Protein AF-A0A6M1NB91-F1 (afdb_monomer)

Foldseek 3Di:
DPDPPPPPPVPPPVPDPDDPDPPPPDPPPPQADKFKWFWAQPDPPGIATDGLGQADADDDQDPSHKHFADDQPAFGMAIDGPPFDCPDPPTDDGDDTDDGHIDDRD

Radius of gyration: 28.68 Å; Cα contacts (8 Å, |Δi|>4): 159; chains: 1; bounding box: 69×80×33 Å

Sequence (106 aa):
MKNLIRKNAMALVALAIAAVTLMAMGTPESKLAMKKWGYNPAALPGAQWVDITGQTEETDTTPGQYLCHENEEQICSGEFEEEVNPNAPGAPAPSNETYGEFEPLD

Solvent-accessible surface area (backbone atoms only — not comparable to full-atom values): 6875 Å² total; per-residue (Å²): 146,84,72,93,72,67,76,76,70,77,70,74,76,80,81,79,86,84,84,85,81,87,85,73,77,64,74,75,77,68,78,61,60,73,38,39,29,32,33,31,66,84,40,85,95,47,64,39,64,41,86,42,64,92,40,46,80,53,97,69,94,58,85,62,31,35,35,61,48,85,37,92,90,37,62,11,32,27,29,39,47,65,88,60,56,74,79,44,92,85,44,76,81,57,82,53,71,39,54,6,49,47,44,84,58,125

Mean predicted aligned error: 14.27 Å

Nearest PDB structures (foldseek):
  1h5w-assembly1_A  TM=3.686E-01  e=9.481E+00  Salasvirus phi29

Structure (mmCIF, N/CA/C/O backbone):
data_AF-A0A6M1NB91-F1
#
_entry.id   AF-A0A6M1NB91-F1
#
loop_
_atom_site.group_PDB
_atom_site.id
_atom_site.type_symbol
_atom_site.label_atom_id
_atom_site.label_alt_id
_atom_site.label_comp_id
_atom_site.label_asym_id
_atom_site.label_entity_id
_atom_site.label_seq_id
_atom_site.pdbx_PDB_ins_code
_atom_site.Cartn_x
_atom_site.Cartn_y
_atom_site.Cartn_z
_atom_site.occupancy
_atom_site.B_iso_or_equiv
_atom_site.auth_seq_id
_atom_site.auth_comp_id
_atom_site.auth_asym_id
_atom_site.auth_atom_id
_atom_site.pdbx_PDB_model_num
ATOM 1 N N . MET A 1 1 ? -54.747 64.201 -2.336 1.00 53.50 1 MET A N 1
ATOM 2 C CA . MET A 1 1 ? -54.710 63.813 -3.768 1.00 53.50 1 MET A CA 1
ATOM 3 C C . MET A 1 1 ? -53.711 64.690 -4.527 1.00 53.50 1 MET A C 1
ATOM 5 O O . MET A 1 1 ? -54.124 65.698 -5.074 1.00 53.50 1 MET A O 1
ATOM 9 N N . LYS A 1 2 ? -52.414 64.347 -4.456 1.00 48.16 2 LYS A N 1
ATOM 10 C CA . LYS A 1 2 ? -51.200 64.972 -5.056 1.00 48.16 2 LYS A CA 1
ATOM 11 C C . LYS A 1 2 ? -50.096 64.687 -4.026 1.00 48.16 2 LYS A C 1
ATOM 13 O O . LYS A 1 2 ? -49.966 65.398 -3.048 1.00 48.16 2 LYS A O 1
ATOM 18 N N . ASN A 1 3 ? -49.454 63.531 -3.982 1.00 39.97 3 ASN A N 1
ATOM 19 C CA . ASN A 1 3 ? -48.473 63.107 -4.967 1.00 39.97 3 ASN A CA 1
ATOM 20 C C . ASN A 1 3 ? -48.305 61.588 -4.859 1.00 39.97 3 ASN A C 1
ATOM 22 O O . ASN A 1 3 ? -47.252 61.070 -4.493 1.00 39.97 3 ASN A O 1
ATOM 26 N N . LEU A 1 4 ? -49.373 6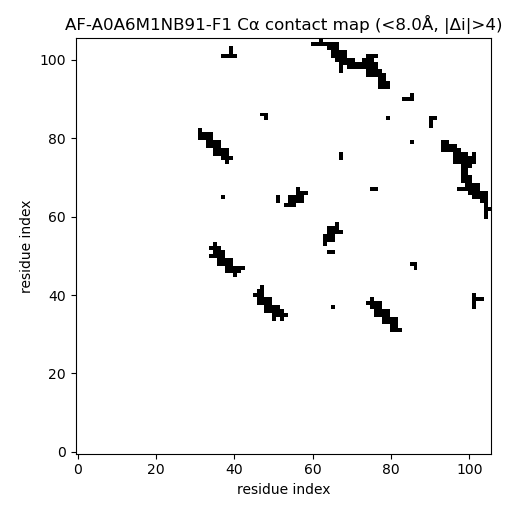0.883 -5.232 1.00 49.34 4 LEU A N 1
ATOM 27 C CA . LEU A 1 4 ? -49.444 59.437 -5.473 1.00 49.34 4 LEU A CA 1
ATOM 28 C C . LEU A 1 4 ? -48.562 58.994 -6.674 1.00 49.34 4 LEU A C 1
ATOM 30 O O . LEU A 1 4 ? -48.782 57.941 -7.249 1.00 49.34 4 LEU A O 1
ATOM 34 N N . ILE A 1 5 ? -47.583 59.817 -7.072 1.00 51.75 5 ILE A N 1
ATOM 35 C CA . ILE A 1 5 ? -46.796 59.713 -8.313 1.00 51.75 5 ILE A CA 1
ATOM 36 C C . ILE A 1 5 ? -45.305 59.443 -8.020 1.00 51.75 5 ILE A C 1
ATOM 38 O O . ILE A 1 5 ? -44.543 59.139 -8.926 1.00 51.75 5 ILE A O 1
ATOM 42 N N . ARG A 1 6 ? -44.846 59.484 -6.759 1.00 45.97 6 ARG A N 1
ATOM 43 C CA . ARG A 1 6 ? -43.425 59.208 -6.439 1.00 45.97 6 ARG A CA 1
ATOM 44 C C . ARG A 1 6 ? -43.106 57.756 -6.089 1.00 45.97 6 ARG A C 1
ATOM 46 O O . ARG A 1 6 ? -41.935 57.404 -6.023 1.00 45.97 6 ARG A O 1
ATOM 53 N N . LYS A 1 7 ? -44.112 56.907 -5.866 1.00 46.12 7 LYS A N 1
ATOM 54 C CA . LYS A 1 7 ? -43.879 55.533 -5.385 1.00 46.12 7 LYS A CA 1
ATOM 55 C C . LYS A 1 7 ? -43.488 54.535 -6.483 1.00 46.12 7 LYS A C 1
ATOM 57 O O . LYS A 1 7 ? -42.950 53.490 -6.150 1.00 46.12 7 LYS A O 1
ATOM 62 N N . ASN A 1 8 ? -43.665 54.876 -7.763 1.00 49.00 8 ASN A N 1
ATOM 63 C CA . ASN A 1 8 ? -43.415 53.944 -8.874 1.00 49.00 8 ASN A CA 1
ATOM 64 C C . ASN A 1 8 ? -42.072 54.129 -9.597 1.00 49.00 8 ASN A C 1
ATOM 66 O O . ASN A 1 8 ? -41.774 53.358 -10.500 1.00 49.00 8 ASN A O 1
ATOM 70 N N . ALA A 1 9 ? -41.240 55.101 -9.214 1.00 46.53 9 ALA A N 1
ATOM 71 C CA . ALA A 1 9 ? -39.923 55.289 -9.838 1.00 46.53 9 ALA A CA 1
ATOM 72 C C . ALA A 1 9 ? -38.772 54.626 -9.056 1.00 46.53 9 ALA A C 1
ATOM 74 O O . ALA A 1 9 ? -37.704 54.401 -9.611 1.00 46.53 9 ALA A O 1
ATOM 75 N N . MET A 1 10 ? -38.984 54.274 -7.782 1.00 43.12 10 MET A N 1
ATOM 76 C CA . MET A 1 10 ? -37.965 53.643 -6.927 1.00 43.12 10 MET A CA 1
ATOM 77 C C . MET A 1 10 ? -38.071 52.111 -6.846 1.00 43.12 10 MET A C 1
ATOM 79 O O . MET A 1 10 ? -37.418 51.501 -6.012 1.00 43.12 10 MET A O 1
ATOM 83 N N . ALA A 1 11 ? -38.881 51.468 -7.689 1.00 44.91 11 ALA A N 1
ATOM 84 C CA . ALA A 1 11 ? -38.949 50.002 -7.743 1.00 44.91 11 ALA A CA 1
ATOM 85 C C . ALA A 1 11 ? -38.121 49.395 -8.893 1.00 44.91 11 ALA A C 1
ATOM 87 O O . ALA A 1 11 ? -37.927 48.187 -8.934 1.00 44.91 11 ALA A O 1
ATOM 88 N N . LEU A 1 12 ? -37.615 50.216 -9.822 1.00 44.19 12 LEU A N 1
ATOM 89 C CA . LEU A 1 12 ? -37.009 49.743 -11.075 1.00 44.19 12 LEU A CA 1
ATOM 90 C C . LEU A 1 12 ? -35.473 49.747 -11.104 1.00 44.19 12 LEU A C 1
ATOM 92 O O . LEU A 1 12 ? -34.894 49.279 -12.077 1.00 44.19 12 LEU A O 1
ATOM 96 N N . VAL A 1 13 ? -34.798 50.221 -10.051 1.00 45.59 13 VAL A N 1
ATOM 97 C CA . VAL A 1 13 ? -33.317 50.287 -10.004 1.00 45.59 13 VAL A CA 1
ATOM 98 C C . VAL A 1 13 ? -32.703 49.204 -9.100 1.00 45.59 13 VAL A C 1
ATOM 100 O O . VAL A 1 13 ? -31.490 49.057 -9.037 1.00 45.59 13 VAL A O 1
ATOM 103 N N . ALA A 1 14 ? -33.518 48.378 -8.438 1.00 43.16 14 ALA A N 1
ATOM 104 C CA . ALA A 1 14 ? -33.028 47.298 -7.573 1.00 43.16 14 ALA A CA 1
ATOM 105 C C . ALA A 1 14 ? -32.836 45.948 -8.297 1.00 43.16 14 ALA A C 1
ATOM 107 O O . ALA A 1 14 ? -32.483 44.963 -7.656 1.00 43.16 14 ALA A O 1
ATOM 108 N N . LEU A 1 15 ? -33.066 45.877 -9.615 1.00 42.81 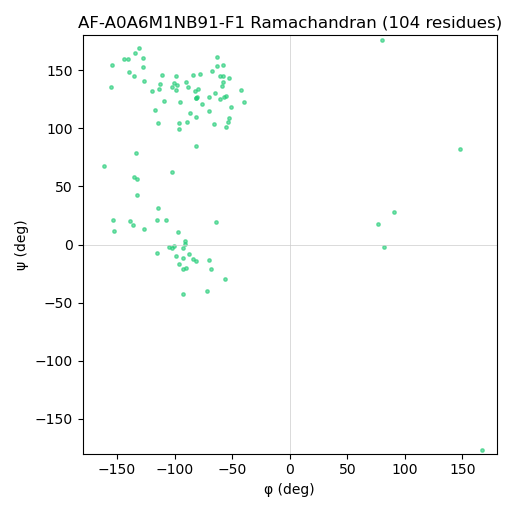15 LEU A N 1
ATOM 109 C CA . LEU A 1 15 ? -33.122 44.614 -10.365 1.00 42.81 15 LEU A CA 1
ATOM 110 C C . LEU A 1 15 ? -31.992 44.441 -11.398 1.00 42.81 15 LEU A C 1
ATOM 112 O O . LEU A 1 15 ? -32.206 43.839 -12.445 1.00 42.81 15 LEU A O 1
ATOM 116 N N . ALA A 1 16 ? -30.800 44.989 -11.139 1.00 45.69 16 ALA A N 1
ATOM 117 C CA . ALA A 1 16 ? -29.682 44.932 -12.093 1.00 45.69 16 ALA A CA 1
ATOM 118 C C . ALA A 1 16 ? -28.306 44.584 -11.484 1.00 45.69 16 ALA A C 1
ATOM 120 O O . ALA A 1 16 ? -27.290 44.799 -12.135 1.00 45.69 16 ALA A O 1
ATOM 121 N N . ILE A 1 17 ? -28.237 44.038 -10.260 1.00 47.22 17 ILE A N 1
ATOM 122 C CA . ILE A 1 17 ? -26.955 43.654 -9.620 1.00 47.22 17 ILE A CA 1
ATOM 123 C C . ILE A 1 17 ? -27.026 42.239 -9.021 1.00 47.22 17 ILE A C 1
ATOM 125 O O . ILE A 1 17 ? -26.595 41.999 -7.900 1.00 47.22 17 ILE A O 1
ATOM 129 N N . ALA A 1 18 ? -27.617 41.277 -9.731 1.00 45.44 18 ALA A N 1
ATOM 130 C CA . ALA A 1 18 ? -27.697 39.897 -9.231 1.00 45.44 18 ALA A CA 1
ATOM 131 C C . ALA A 1 18 ? -27.443 38.822 -10.300 1.00 45.44 18 ALA A C 1
ATOM 133 O O . ALA A 1 18 ? -27.845 37.679 -10.122 1.00 45.44 18 ALA A O 1
ATOM 134 N N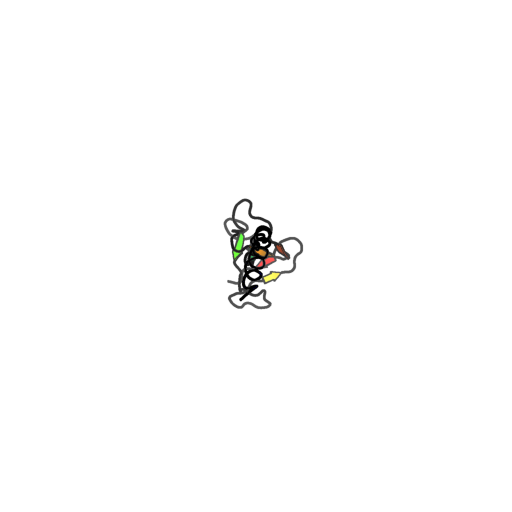 . ALA A 1 19 ? -26.799 39.169 -11.420 1.00 47.53 19 ALA A N 1
ATOM 135 C CA . ALA A 1 19 ? -26.595 38.233 -12.533 1.00 47.53 19 ALA A CA 1
ATOM 136 C C . ALA A 1 19 ? -25.133 38.086 -12.991 1.00 47.53 19 ALA A C 1
ATOM 138 O O . ALA A 1 19 ? -24.888 37.518 -14.050 1.00 47.53 19 ALA A O 1
ATOM 139 N N . VAL A 1 20 ? -24.151 38.570 -12.220 1.00 49.50 20 VAL A N 1
ATOM 140 C CA . VAL A 1 20 ? -22.724 38.437 -12.577 1.00 49.50 20 VAL A CA 1
ATOM 141 C C . VAL A 1 20 ? -21.900 38.002 -11.365 1.00 49.50 20 VAL A C 1
ATOM 143 O O . VAL A 1 20 ? -20.991 38.697 -10.940 1.00 49.50 20 VAL A O 1
ATOM 146 N N . THR A 1 21 ? -22.232 36.857 -10.770 1.00 47.44 21 THR A N 1
ATOM 147 C CA . THR A 1 21 ? -21.351 36.205 -9.775 1.00 47.44 21 THR A CA 1
ATOM 148 C C . THR A 1 21 ? -21.546 34.687 -9.692 1.00 47.44 21 THR A C 1
ATOM 150 O O . THR A 1 21 ? -21.184 34.072 -8.698 1.00 47.44 21 THR A O 1
ATOM 153 N N . LEU A 1 22 ? -22.094 34.041 -10.728 1.00 47.88 22 LEU A N 1
ATOM 154 C CA . LEU A 1 22 ? -22.319 32.584 -10.725 1.00 47.88 22 LEU A CA 1
ATOM 155 C C . LEU A 1 22 ? -21.364 31.791 -11.628 1.00 47.88 22 LEU A C 1
ATOM 157 O O . LEU A 1 22 ? -21.662 30.659 -11.985 1.00 47.88 22 LEU A O 1
ATOM 161 N N . MET A 1 23 ? -20.197 32.339 -11.977 1.00 50.78 23 MET A N 1
ATOM 162 C CA . MET A 1 23 ? -19.171 31.592 -12.722 1.00 50.78 23 MET A CA 1
ATOM 163 C C . MET A 1 23 ? -17.788 31.755 -12.091 1.00 50.78 23 MET A C 1
ATOM 165 O O . MET A 1 23 ? -16.854 32.2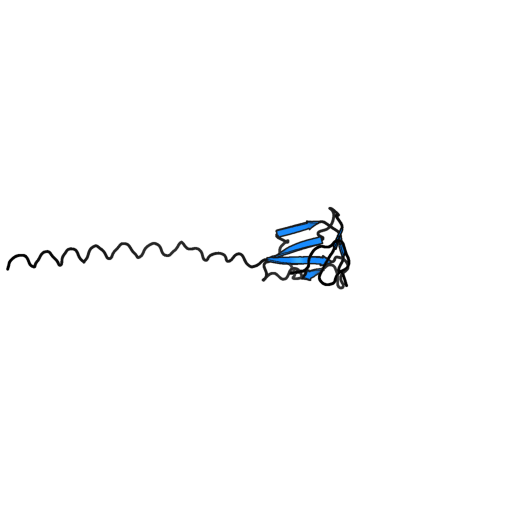27 -12.724 1.00 50.78 23 MET A O 1
ATOM 169 N N . ALA A 1 24 ? -17.667 31.419 -10.811 1.00 48.97 24 ALA A N 1
ATOM 170 C CA . ALA A 1 24 ? -16.363 31.160 -10.191 1.00 48.97 24 ALA A CA 1
ATOM 171 C C . ALA A 1 24 ? -16.451 30.195 -9.001 1.00 48.97 24 ALA A C 1
ATOM 173 O O . ALA A 1 24 ? -15.486 30.036 -8.261 1.00 48.97 24 ALA A O 1
ATOM 174 N N . MET A 1 25 ? -17.591 29.527 -8.806 1.00 50.16 25 MET A N 1
ATOM 175 C CA . MET A 1 25 ? -17.588 28.303 -8.021 1.00 50.16 25 MET A CA 1
ATOM 176 C C . MET A 1 25 ? -17.128 27.236 -8.998 1.00 50.16 25 MET A C 1
ATOM 178 O O . MET A 1 25 ? -17.947 26.625 -9.683 1.00 50.16 25 MET A O 1
ATOM 182 N N . GLY A 1 26 ? -15.803 27.100 -9.136 1.00 49.81 26 GLY A N 1
ATOM 183 C CA . GLY A 1 26 ? -15.242 25.853 -9.633 1.00 49.81 26 GLY A CA 1
ATOM 184 C C . GLY A 1 26 ? -16.008 24.739 -8.938 1.00 49.81 26 GLY A C 1
ATOM 185 O O . GLY A 1 26 ? -16.287 24.848 -7.738 1.00 49.81 26 GLY A O 1
ATOM 186 N N . THR A 1 27 ? -16.455 23.747 -9.707 1.00 53.34 27 THR A N 1
ATOM 187 C CA . THR A 1 27 ? -16.944 22.498 -9.126 1.00 53.34 27 THR A CA 1
ATOM 188 C C . THR A 1 27 ? -16.012 22.189 -7.967 1.00 53.34 27 THR A C 1
ATOM 190 O O . THR A 1 27 ? -14.803 22.215 -8.218 1.00 53.34 27 THR A O 1
ATOM 193 N N . PRO A 1 28 ? -16.498 22.034 -6.718 1.00 52.19 28 PRO A N 1
ATOM 194 C CA . PRO A 1 28 ? -15.621 21.552 -5.673 1.00 52.19 28 PRO A CA 1
ATOM 195 C C . PRO A 1 28 ? -15.048 20.276 -6.263 1.00 52.19 28 PRO A C 1
ATOM 197 O O . PRO A 1 28 ? -15.812 19.343 -6.525 1.00 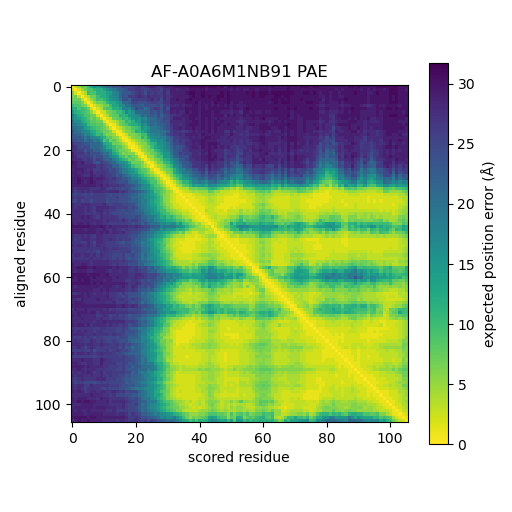52.19 28 PRO A O 1
ATOM 200 N N . GLU A 1 29 ? -13.761 20.306 -6.625 1.00 53.34 29 GLU A N 1
ATOM 201 C CA . GLU A 1 29 ? -13.021 19.109 -6.969 1.00 53.34 29 GLU A CA 1
ATOM 202 C C . GLU A 1 29 ? -13.232 18.276 -5.730 1.00 53.34 29 GLU A C 1
ATOM 204 O O . GLU A 1 29 ? -12.780 18.615 -4.632 1.00 53.34 29 GLU A O 1
ATOM 209 N N . SER A 1 30 ? -14.162 17.341 -5.865 1.00 55.38 30 SER A N 1
ATOM 210 C CA . SER A 1 30 ? -14.584 16.511 -4.769 1.00 55.38 30 SER A CA 1
ATOM 211 C C . SER A 1 30 ? -13.308 15.749 -4.532 1.00 55.38 30 SER A C 1
ATOM 213 O O . SER A 1 30 ? -12.935 14.976 -5.407 1.00 55.38 30 SER A O 1
ATOM 215 N N . LYS A 1 31 ? -12.550 16.084 -3.479 1.00 61.81 31 LYS A N 1
ATOM 216 C CA . LYS A 1 31 ? -11.384 15.284 -3.125 1.00 61.81 31 LYS A CA 1
ATOM 217 C C . LYS A 1 31 ? -11.938 13.878 -2.998 1.00 61.81 31 LYS A C 1
ATOM 219 O O . LYS A 1 31 ? -12.739 13.631 -2.093 1.00 61.81 31 LYS A O 1
ATOM 224 N N . LEU A 1 32 ? -11.640 13.047 -3.992 1.00 70.06 32 LEU A N 1
ATOM 225 C CA . LEU A 1 32 ? -12.164 11.700 -4.066 1.00 70.06 32 LEU A CA 1
ATOM 226 C C . LEU A 1 32 ? -11.730 10.997 -2.781 1.00 70.06 32 LEU A C 1
ATOM 228 O O . LEU A 1 32 ? -10.683 11.318 -2.208 1.00 70.06 32 LEU A O 1
ATOM 232 N N . ALA A 1 33 ? -12.579 10.111 -2.265 1.00 82.19 33 ALA A N 1
ATOM 233 C CA . ALA A 1 33 ? -12.217 9.358 -1.076 1.00 82.19 33 ALA A CA 1
ATOM 234 C C . ALA A 1 33 ? -10.929 8.573 -1.371 1.00 82.19 33 ALA A C 1
ATOM 236 O O . ALA A 1 33 ? -10.782 8.018 -2.457 1.00 82.19 33 ALA A O 1
ATOM 237 N N . MET A 1 34 ? -9.982 8.561 -0.435 1.00 89.44 34 MET A N 1
ATOM 238 C CA . MET A 1 34 ? -8.734 7.811 -0.588 1.00 89.44 34 MET A CA 1
ATOM 239 C C . MET A 1 34 ? -8.919 6.393 -0.037 1.00 89.44 34 MET A C 1
ATOM 241 O O . MET A 1 34 ? -9.540 6.211 1.012 1.00 89.44 34 MET A O 1
ATOM 245 N N . LYS A 1 35 ? -8.367 5.395 -0.730 1.00 93.38 35 LYS A N 1
ATOM 246 C CA . LYS A 1 35 ? -8.269 3.993 -0.300 1.00 93.38 35 LYS A CA 1
ATOM 247 C C . LYS A 1 35 ? -6.823 3.632 -0.005 1.00 93.38 35 LYS A C 1
ATOM 249 O O . LYS A 1 35 ? -5.920 4.119 -0.687 1.00 93.38 35 LYS A O 1
ATOM 25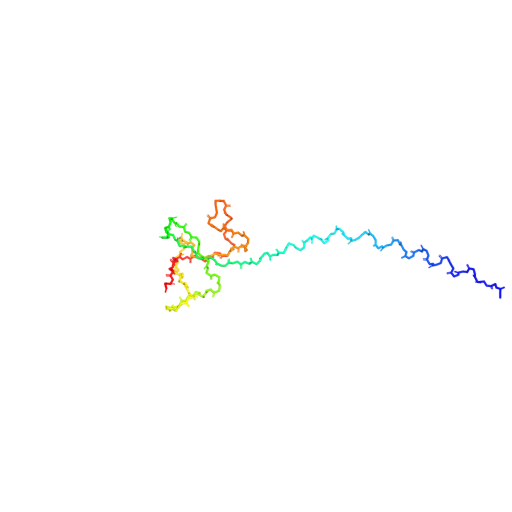4 N N . LYS A 1 36 ? -6.610 2.756 0.979 1.00 93.31 36 LYS A N 1
ATOM 255 C CA . LYS A 1 36 ? -5.275 2.284 1.363 1.00 93.31 36 LYS A CA 1
ATOM 256 C C . LYS A 1 36 ? -5.001 0.925 0.730 1.00 93.31 36 LYS A C 1
ATOM 258 O O . LYS A 1 36 ? -5.826 0.019 0.805 1.00 93.31 36 LYS A O 1
ATOM 263 N N . TRP A 1 37 ? -3.826 0.792 0.134 1.00 94.12 37 TRP A N 1
ATOM 264 C CA . TRP A 1 37 ? -3.383 -0.406 -0.562 1.00 94.12 37 TRP A CA 1
ATOM 265 C C . TRP A 1 37 ? -2.026 -0.859 -0.030 1.00 94.12 37 TRP A C 1
ATOM 267 O O . TRP A 1 37 ? -1.169 -0.027 0.254 1.00 94.12 37 TRP A O 1
ATOM 277 N N . GLY A 1 38 ? -1.831 -2.168 0.101 1.00 93.62 38 GLY A N 1
ATOM 278 C CA . GLY A 1 38 ? -0.552 -2.796 0.424 1.00 93.62 38 GLY A CA 1
ATOM 279 C C . GLY A 1 38 ? 0.127 -3.293 -0.846 1.00 93.62 38 GLY A C 1
ATOM 280 O O . GLY A 1 38 ? -0.547 -3.836 -1.719 1.00 93.62 38 GLY A O 1
ATOM 281 N N . TYR A 1 39 ? 1.431 -3.091 -0.989 1.00 92.75 39 TYR A N 1
ATOM 282 C CA . TYR A 1 39 ? 2.182 -3.517 -2.164 1.00 92.75 39 TYR A CA 1
ATOM 283 C C . TYR A 1 39 ? 2.849 -4.861 -1.898 1.00 92.75 39 TYR A C 1
ATOM 285 O O . TYR A 1 39 ? 3.850 -4.938 -1.200 1.00 92.75 39 TYR A O 1
ATOM 293 N N . ASN A 1 40 ? 2.299 -5.926 -2.474 1.00 89.00 40 ASN A N 1
ATOM 294 C CA . ASN A 1 40 ? 2.830 -7.275 -2.364 1.00 89.00 40 ASN A CA 1
ATOM 295 C C . ASN A 1 40 ? 3.711 -7.603 -3.582 1.00 89.00 40 ASN A C 1
ATOM 297 O O . ASN A 1 40 ? 3.174 -7.984 -4.630 1.00 89.00 40 ASN A O 1
ATOM 301 N N . PRO A 1 41 ? 5.051 -7.511 -3.482 1.00 83.00 41 PRO A N 1
ATOM 302 C CA . PRO A 1 41 ? 5.944 -7.834 -4.592 1.00 83.00 41 PRO A CA 1
ATOM 303 C C . PRO A 1 41 ? 5.958 -9.328 -4.955 1.00 83.00 41 PRO A C 1
ATOM 305 O O . PRO A 1 41 ? 6.334 -9.678 -6.075 1.00 83.00 41 PRO A O 1
ATOM 308 N N . ALA A 1 42 ? 5.545 -10.204 -4.034 1.00 81.69 42 ALA A N 1
ATOM 309 C CA . ALA A 1 42 ? 5.566 -11.657 -4.186 1.00 81.69 42 ALA A CA 1
ATOM 310 C C . ALA A 1 42 ? 4.253 -12.246 -4.737 1.00 81.69 42 ALA A C 1
ATOM 312 O O . ALA A 1 42 ? 4.177 -13.456 -4.970 1.00 81.69 42 ALA A O 1
ATOM 313 N N . ALA A 1 43 ? 3.223 -11.422 -4.955 1.00 78.81 43 ALA A N 1
ATOM 314 C CA . ALA A 1 43 ? 1.961 -11.872 -5.529 1.00 78.81 43 ALA A CA 1
ATOM 315 C C . ALA A 1 43 ? 2.163 -12.513 -6.920 1.00 78.81 43 ALA A C 1
ATOM 317 O O . ALA A 1 43 ? 3.134 -12.251 -7.634 1.00 78.81 43 ALA A O 1
ATOM 318 N N . LEU A 1 44 ? 1.250 -13.407 -7.315 1.00 75.31 44 LEU A N 1
ATOM 319 C CA . LEU A 1 44 ? 1.259 -14.029 -8.640 1.00 75.31 44 LEU A CA 1
ATOM 320 C C . LEU A 1 44 ? -0.034 -13.710 -9.405 1.00 75.31 44 LEU A C 1
ATOM 322 O O . LEU A 1 44 ? -1.118 -13.937 -8.867 1.00 75.31 44 LEU A O 1
ATOM 326 N N . PRO A 1 45 ? 0.053 -13.274 -10.680 1.00 65.81 45 PRO A N 1
ATOM 327 C CA . PRO A 1 45 ? 1.277 -13.019 -11.450 1.00 65.81 45 PRO A CA 1
ATOM 328 C C . PRO A 1 45 ? 1.903 -11.637 -11.142 1.00 65.81 45 PRO A C 1
ATOM 330 O O . PRO A 1 45 ? 1.382 -10.617 -11.587 1.00 65.81 45 PRO A O 1
ATOM 333 N N . GLY A 1 46 ? 3.055 -11.618 -10.458 1.00 73.50 46 GLY A N 1
ATOM 334 C CA . GLY A 1 46 ? 3.894 -10.434 -10.224 1.00 73.50 46 GLY A CA 1
ATOM 335 C C . GLY A 1 46 ? 3.444 -9.508 -9.087 1.00 73.50 46 GLY A C 1
ATOM 336 O O . GLY A 1 46 ? 2.389 -9.698 -8.490 1.00 73.50 46 GLY A O 1
ATOM 337 N N . ALA A 1 47 ? 4.261 -8.483 -8.826 1.00 82.31 47 ALA A N 1
ATOM 338 C CA . ALA A 1 47 ? 4.011 -7.473 -7.805 1.00 82.31 47 ALA A CA 1
ATOM 339 C C . ALA A 1 47 ? 2.651 -6.784 -7.990 1.00 82.31 47 ALA A C 1
ATOM 341 O O . ALA A 1 47 ? 2.350 -6.289 -9.079 1.00 82.31 47 ALA A O 1
ATOM 342 N N . GLN A 1 48 ? 1.837 -6.757 -6.936 1.00 90.69 48 GLN A N 1
ATOM 343 C CA . GLN A 1 48 ? 0.467 -6.250 -6.985 1.00 90.69 48 GLN A CA 1
ATOM 344 C C . GLN A 1 48 ? 0.118 -5.434 -5.752 1.00 90.69 48 GLN A C 1
ATOM 346 O O . GLN A 1 48 ? 0.548 -5.724 -4.640 1.00 90.69 48 GLN A O 1
ATOM 351 N N . TRP A 1 49 ? -0.743 -4.448 -5.961 1.00 93.00 49 TRP A N 1
ATOM 352 C CA . TRP A 1 49 ? -1.427 -3.744 -4.893 1.00 93.00 49 TRP A CA 1
ATOM 353 C C . TRP A 1 49 ? -2.648 -4.546 -4.433 1.00 93.00 49 TRP A C 1
ATOM 355 O O . TRP A 1 49 ? -3.470 -4.966 -5.252 1.00 93.00 49 TRP A O 1
ATOM 365 N N . VAL A 1 50 ? -2.790 -4.715 -3.121 1.00 91.69 50 VAL A N 1
ATOM 366 C CA . VAL A 1 50 ? -3.908 -5.388 -2.447 1.00 91.69 50 VAL A CA 1
ATOM 367 C C . VAL A 1 50 ? -4.684 -4.367 -1.619 1.00 91.69 50 VAL A C 1
ATOM 369 O O . VAL A 1 50 ? -4.078 -3.563 -0.914 1.00 91.69 50 VAL A O 1
ATOM 372 N N . ASP A 1 51 ? -6.015 -4.373 -1.712 1.00 91.88 51 ASP A N 1
ATOM 373 C CA . ASP A 1 51 ? -6.858 -3.455 -0.939 1.00 91.88 51 ASP A CA 1
ATOM 374 C C . ASP A 1 51 ? -6.815 -3.844 0.546 1.00 91.88 51 ASP A C 1
ATOM 376 O O . ASP A 1 51 ? -7.262 -4.923 0.940 1.00 91.88 51 ASP A O 1
ATOM 380 N N . ILE A 1 52 ? -6.260 -2.949 1.359 1.00 91.62 52 ILE A N 1
ATOM 381 C CA . ILE A 1 52 ? -6.152 -3.085 2.815 1.00 91.62 52 ILE A CA 1
ATOM 382 C C . ILE A 1 52 ? -6.984 -2.005 3.512 1.00 91.62 52 ILE A C 1
ATOM 384 O O . ILE A 1 52 ? -6.756 -1.667 4.673 1.00 91.62 52 ILE A O 1
ATOM 388 N N . THR A 1 53 ? -7.959 -1.426 2.811 1.00 90.25 53 THR A N 1
ATOM 389 C CA . THR A 1 53 ? -8.837 -0.403 3.369 1.00 90.25 53 THR A CA 1
ATOM 390 C C . THR A 1 53 ? -9.600 -0.972 4.562 1.00 90.25 53 THR A C 1
ATOM 392 O O . THR A 1 53 ? -10.274 -1.996 4.471 1.00 90.25 53 THR A O 1
ATOM 395 N N . GLY A 1 54 ? -9.499 -0.288 5.702 1.00 87.31 54 GLY A N 1
ATOM 396 C CA . GLY A 1 54 ? -10.099 -0.739 6.958 1.00 87.31 54 GLY A CA 1
ATOM 397 C C . GLY A 1 54 ? -9.274 -1.784 7.713 1.00 87.31 54 GLY A C 1
ATOM 398 O O . GLY A 1 54 ? -9.670 -2.143 8.819 1.00 87.31 54 GLY A O 1
ATOM 399 N N . GLN A 1 55 ? -8.138 -2.228 7.165 1.00 87.12 55 GLN A N 1
ATOM 400 C CA . GLN A 1 55 ? -7.165 -3.032 7.896 1.00 87.12 55 GLN A CA 1
ATOM 401 C C . GLN A 1 55 ? -6.224 -2.135 8.705 1.00 87.12 55 GLN A C 1
ATOM 403 O O . GLN A 1 55 ? -5.885 -1.023 8.285 1.00 87.12 55 GLN A O 1
ATOM 408 N N . THR A 1 56 ? -5.799 -2.613 9.872 1.00 84.69 56 THR A N 1
ATOM 409 C CA . THR A 1 56 ? -4.818 -1.917 10.717 1.00 84.69 56 THR A CA 1
ATOM 410 C C . THR A 1 56 ? -3.434 -2.528 10.540 1.00 84.69 56 THR A C 1
ATOM 412 O O . THR A 1 56 ? -3.308 -3.748 10.488 1.00 84.69 56 THR A O 1
ATOM 415 N N . GLU A 1 57 ? -2.404 -1.687 10.474 1.00 81.69 57 GLU A N 1
ATOM 416 C CA . GLU A 1 57 ? -1.010 -2.134 10.575 1.00 81.69 57 GLU A CA 1
ATOM 417 C C . GLU A 1 57 ? -0.775 -2.700 11.970 1.00 81.69 57 GLU A C 1
ATOM 419 O O . GLU A 1 57 ? -1.170 -2.043 12.941 1.00 81.69 57 GLU A O 1
ATOM 424 N N . GLU A 1 58 ? -0.193 -3.893 12.092 1.00 78.06 58 GLU A N 1
ATOM 425 C CA . GLU A 1 58 ? -0.142 -4.559 13.396 1.00 78.06 58 GLU A CA 1
ATOM 426 C C . GLU A 1 58 ? 1.216 -5.038 13.897 1.00 78.06 58 GLU A C 1
ATOM 428 O O . GLU A 1 58 ? 2.205 -5.150 13.188 1.00 78.06 58 GLU A O 1
ATOM 433 N N . THR A 1 59 ? 1.197 -5.235 15.214 1.00 65.38 59 THR A N 1
ATOM 434 C CA . THR A 1 59 ? 2.095 -5.987 16.089 1.00 65.38 59 THR A CA 1
ATOM 435 C C . THR A 1 59 ? 2.045 -7.507 16.002 1.00 65.38 59 THR A C 1
ATOM 437 O O . THR A 1 59 ? 3.032 -8.215 16.203 1.00 65.38 59 THR A O 1
ATOM 440 N N . ASP A 1 60 ? 0.808 -7.973 15.877 1.00 63.50 60 ASP A N 1
ATOM 441 C CA . ASP A 1 60 ? 0.298 -9.294 16.217 1.00 63.50 60 ASP A CA 1
ATOM 442 C C . ASP A 1 60 ? -0.520 -9.847 15.035 1.00 63.50 60 ASP A C 1
ATOM 444 O O . ASP A 1 60 ? -0.788 -9.166 14.048 1.00 63.50 60 ASP A O 1
ATOM 448 N N . THR A 1 61 ? -0.875 -11.126 15.095 1.00 64.25 61 THR A N 1
ATOM 449 C CA . THR A 1 61 ? -1.417 -11.890 13.957 1.00 64.25 61 THR A CA 1
ATOM 450 C C . THR A 1 61 ? -2.936 -12.058 14.048 1.00 64.25 61 THR A C 1
ATOM 452 O O . THR A 1 61 ? -3.449 -13.174 14.158 1.00 64.25 61 THR A O 1
ATOM 455 N N . THR A 1 62 ? -3.683 -10.948 14.023 1.00 72.25 62 THR A N 1
ATOM 456 C CA . THR A 1 62 ? -5.157 -10.977 14.011 1.00 72.25 62 THR A CA 1
ATOM 457 C C . THR A 1 62 ? -5.706 -10.801 12.584 1.00 72.25 62 THR A C 1
ATOM 459 O O . THR A 1 62 ? -5.157 -10.030 11.802 1.00 72.25 62 THR A O 1
ATOM 462 N N . PRO A 1 63 ? -6.826 -11.451 12.207 1.00 72.62 63 PRO A N 1
ATOM 463 C CA . PRO A 1 63 ? -7.457 -11.220 10.908 1.00 72.62 63 PRO A CA 1
ATOM 464 C C . PRO A 1 63 ? -7.861 -9.756 10.681 1.00 72.62 63 PRO A C 1
ATOM 466 O O . PRO A 1 63 ? -8.434 -9.117 11.566 1.00 72.62 63 PRO A O 1
ATOM 469 N N . GLY A 1 64 ? -7.653 -9.260 9.459 1.00 75.25 64 GLY A N 1
ATOM 470 C CA . GLY A 1 64 ? -7.963 -7.876 9.076 1.00 75.25 64 GLY A CA 1
ATOM 471 C C . GLY A 1 64 ? -6.799 -6.908 9.275 1.00 75.25 64 GLY A C 1
ATOM 472 O O . GLY A 1 64 ? -7.019 -5.724 9.529 1.00 75.25 64 GLY A O 1
ATOM 473 N N . GLN A 1 65 ? -5.574 -7.416 9.199 1.00 83.69 65 GLN A N 1
ATOM 474 C CA . GLN A 1 65 ? -4.353 -6.669 9.455 1.00 83.69 65 GLN A CA 1
ATOM 475 C C . GLN A 1 65 ? -3.305 -6.946 8.391 1.00 83.69 65 GLN A C 1
ATOM 477 O O . GLN A 1 65 ? -3.391 -7.923 7.652 1.00 83.69 65 GLN A O 1
ATOM 482 N N . TYR A 1 66 ? -2.294 -6.091 8.345 1.00 86.19 66 TYR A N 1
ATOM 483 C CA . TYR A 1 66 ? -1.114 -6.273 7.510 1.00 86.19 66 TYR A CA 1
ATOM 484 C C . TYR A 1 66 ? 0.130 -5.831 8.287 1.00 86.19 66 TYR A C 1
ATOM 486 O O . TYR A 1 66 ? 0.020 -5.051 9.238 1.00 86.19 66 TYR A O 1
ATOM 494 N N . LEU A 1 67 ? 1.311 -6.297 7.875 1.00 87.00 67 LEU A N 1
ATOM 495 C CA . LEU A 1 67 ? 2.583 -5.845 8.445 1.00 87.00 67 LEU A CA 1
ATOM 496 C C . LEU A 1 67 ? 3.384 -5.059 7.406 1.00 87.00 67 LEU A C 1
ATOM 498 O O . LEU A 1 67 ? 3.466 -5.461 6.243 1.00 87.00 67 LEU A O 1
ATOM 502 N N . CYS A 1 68 ? 3.992 -3.960 7.856 1.00 87.75 68 CYS A N 1
ATOM 503 C CA . CYS A 1 68 ? 5.084 -3.285 7.166 1.00 87.75 68 CYS A CA 1
ATOM 504 C C . CYS A 1 68 ? 6.347 -3.402 8.010 1.00 87.75 68 CYS A C 1
ATOM 506 O O . CYS A 1 68 ? 6.500 -2.704 9.011 1.00 87.75 68 CYS A O 1
ATOM 508 N N . HIS A 1 69 ? 7.273 -4.268 7.606 1.00 85.06 69 HIS A N 1
ATOM 509 C CA . HIS A 1 69 ? 8.585 -4.319 8.250 1.00 85.06 69 HIS A CA 1
ATOM 510 C C . HIS A 1 69 ? 9.417 -3.138 7.758 1.00 85.06 69 HIS A C 1
ATOM 512 O O . HIS A 1 69 ? 9.620 -3.016 6.552 1.00 85.06 69 HIS A O 1
ATOM 518 N N . GLU A 1 70 ? 9.879 -2.264 8.660 1.00 80.19 70 GLU A N 1
ATOM 519 C CA . GLU A 1 70 ? 10.641 -1.064 8.288 1.00 80.19 70 GLU A CA 1
ATOM 520 C C . GLU A 1 70 ? 11.815 -1.410 7.356 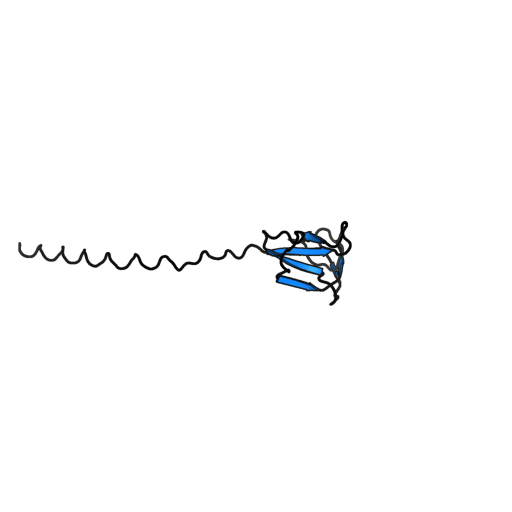1.00 80.19 70 GLU A C 1
ATOM 522 O O . GLU A 1 70 ? 12.734 -2.153 7.704 1.00 80.19 70 GLU A O 1
ATOM 527 N N . ASN A 1 71 ? 11.767 -0.855 6.149 1.00 79.31 71 ASN A N 1
ATOM 528 C CA . ASN A 1 71 ? 12.771 -0.997 5.105 1.00 79.31 71 ASN A CA 1
ATOM 529 C C . ASN A 1 71 ? 12.653 0.227 4.187 1.00 79.31 71 ASN A C 1
ATOM 531 O O . ASN A 1 71 ? 11.547 0.619 3.836 1.00 79.31 71 ASN A O 1
ATOM 535 N N . GLU A 1 72 ? 13.768 0.842 3.7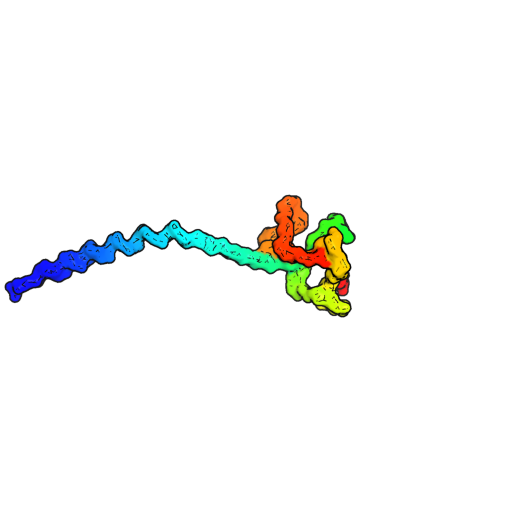97 1.00 76.38 72 GLU A N 1
ATOM 536 C CA . GLU A 1 72 ? 13.776 2.053 2.962 1.00 76.38 72 GLU A CA 1
ATOM 537 C C . GLU A 1 72 ? 13.745 1.764 1.448 1.00 76.38 72 GLU A C 1
ATOM 539 O O . GLU A 1 72 ? 13.606 2.682 0.643 1.00 76.38 72 GLU A O 1
ATOM 544 N N . GLU A 1 73 ? 13.886 0.504 1.029 1.00 82.31 73 GLU A N 1
ATOM 545 C CA . GLU A 1 73 ? 14.066 0.142 -0.384 1.00 82.31 73 GLU A CA 1
ATOM 546 C C . GLU A 1 73 ? 12.751 -0.116 -1.130 1.00 82.31 73 GLU A C 1
ATOM 548 O O . GLU A 1 73 ? 12.726 -0.086 -2.363 1.00 82.31 73 GLU A O 1
ATOM 553 N N . GLN A 1 74 ? 11.665 -0.403 -0.410 1.00 85.50 74 GLN A N 1
ATOM 554 C CA . GLN A 1 74 ? 10.399 -0.847 -0.996 1.00 85.50 74 GLN A CA 1
ATOM 555 C C . GLN A 1 74 ? 9.223 -0.111 -0.364 1.00 85.50 74 GLN A C 1
ATOM 557 O O . GLN A 1 74 ? 9.236 0.203 0.821 1.00 85.50 74 GLN A O 1
ATOM 562 N N . ILE A 1 75 ? 8.197 0.173 -1.164 1.00 90.50 75 ILE A N 1
ATOM 563 C CA . ILE A 1 75 ? 6.932 0.692 -0.648 1.00 90.50 75 ILE A CA 1
ATOM 564 C C . ILE A 1 75 ? 6.150 -0.502 -0.111 1.00 90.50 75 ILE A C 1
ATOM 566 O O . ILE A 1 75 ? 5.936 -1.465 -0.838 1.00 90.50 75 ILE A O 1
ATOM 570 N N . CYS A 1 76 ? 5.708 -0.423 1.137 1.00 92.06 76 CYS A N 1
ATOM 571 C CA . CYS A 1 76 ? 4.850 -1.420 1.757 1.00 92.06 76 CYS A CA 1
ATOM 572 C C . CYS A 1 76 ? 3.364 -1.076 1.608 1.00 92.06 76 CYS A C 1
ATOM 574 O O . CYS A 1 76 ? 2.553 -1.951 1.314 1.00 92.06 76 CYS A O 1
ATOM 576 N N . SER A 1 77 ? 2.981 0.193 1.793 1.00 93.50 77 SER A N 1
ATOM 577 C CA . SER A 1 77 ? 1.596 0.631 1.588 1.00 93.50 77 SER A CA 1
ATOM 578 C C . SER A 1 77 ? 1.501 2.039 1.007 1.00 93.50 77 SER A C 1
ATOM 580 O O . SER A 1 77 ? 2.450 2.816 1.068 1.00 93.50 77 SER A O 1
ATOM 582 N N . GLY A 1 78 ? 0.359 2.356 0.402 1.00 94.06 78 GLY A N 1
ATOM 583 C CA . GLY A 1 78 ? 0.113 3.613 -0.292 1.00 94.06 78 GLY A CA 1
ATOM 584 C C . GLY A 1 78 ? -1.370 3.965 -0.336 1.00 94.06 78 GLY A C 1
ATOM 585 O O . GLY A 1 78 ? -2.233 3.088 -0.280 1.00 94.06 78 GLY A O 1
ATOM 586 N N . GLU A 1 79 ? -1.673 5.255 -0.449 1.00 94.88 79 GLU A N 1
ATOM 587 C CA . GLU A 1 79 ? -3.038 5.744 -0.659 1.00 94.88 79 GLU A CA 1
ATOM 588 C C . GLU A 1 79 ? -3.275 6.136 -2.119 1.00 94.88 79 GLU A C 1
ATOM 590 O O . GLU A 1 79 ? -2.459 6.834 -2.725 1.00 94.88 79 GLU A O 1
ATOM 595 N N . PHE A 1 80 ? -4.422 5.719 -2.653 1.00 94.12 80 PHE A N 1
ATOM 596 C CA . PHE A 1 80 ? -4.896 6.037 -3.999 1.00 94.12 80 PHE A CA 1
ATOM 597 C C . PHE A 1 80 ? -6.311 6.608 -3.934 1.00 94.12 80 PHE A C 1
ATOM 599 O O . PHE A 1 80 ? -7.074 6.275 -3.029 1.00 94.12 80 PHE A O 1
ATOM 606 N N . GLU A 1 81 ? -6.686 7.437 -4.904 1.00 92.50 81 GLU A N 1
ATOM 607 C CA . GLU A 1 81 ? -8.081 7.860 -5.061 1.00 92.50 81 GLU A CA 1
ATOM 608 C C . GLU A 1 81 ? -8.980 6.638 -5.319 1.00 92.50 81 GLU A C 1
ATOM 610 O O . GLU A 1 81 ? -8.577 5.687 -5.984 1.00 92.50 81 GLU A O 1
ATOM 615 N N . GLU A 1 82 ? -10.209 6.650 -4.804 1.00 89.56 82 GLU A N 1
ATOM 616 C CA . GLU A 1 82 ? -11.129 5.504 -4.831 1.00 89.56 82 GLU A CA 1
ATOM 617 C C . GLU A 1 82 ? -11.412 4.961 -6.243 1.00 89.56 82 GLU A C 1
ATOM 619 O O . GLU A 1 82 ? -11.669 3.767 -6.411 1.00 89.56 82 GLU A O 1
ATOM 624 N N . GLU A 1 83 ? -11.352 5.826 -7.252 1.00 90.25 83 GLU A N 1
ATOM 625 C CA . GLU A 1 83 ? -11.614 5.499 -8.656 1.00 90.25 83 GLU A CA 1
ATOM 626 C C . GLU A 1 83 ? -10.381 4.918 -9.372 1.00 90.25 83 GLU A C 1
ATOM 628 O O . GLU A 1 83 ? -10.496 4.367 -10.471 1.00 90.25 83 GLU A O 1
ATOM 633 N N . VAL A 1 84 ? -9.196 5.016 -8.760 1.00 91.62 84 VAL A N 1
ATOM 634 C CA . VAL A 1 84 ? -7.937 4.524 -9.322 1.00 91.62 84 VAL A CA 1
ATOM 635 C C . VAL A 1 84 ? -7.808 3.026 -9.069 1.00 91.62 84 VAL A C 1
ATOM 637 O O . VAL A 1 84 ? -7.844 2.556 -7.936 1.00 91.62 84 VAL A O 1
ATOM 640 N N . ASN A 1 85 ? -7.584 2.266 -10.144 1.00 92.62 85 ASN A N 1
ATOM 641 C CA . ASN A 1 85 ? -7.090 0.897 -10.050 1.00 92.62 85 ASN A CA 1
ATOM 642 C C . ASN A 1 85 ? -5.549 0.919 -10.070 1.00 92.62 85 ASN A C 1
ATOM 644 O O . ASN A 1 85 ? -4.977 1.110 -11.148 1.00 92.62 85 ASN A O 1
ATOM 648 N N . PRO A 1 86 ? -4.865 0.692 -8.934 1.00 93.75 86 PRO A N 1
ATOM 649 C CA . PRO A 1 86 ? -3.406 0.768 -8.865 1.00 93.75 86 PRO A CA 1
ATOM 650 C C . PRO A 1 86 ? -2.692 -0.374 -9.607 1.00 93.75 86 PRO A C 1
ATOM 652 O O . PRO A 1 86 ? -1.502 -0.278 -9.887 1.00 93.75 86 PRO A O 1
ATOM 655 N N . ASN A 1 87 ? -3.414 -1.434 -9.985 1.00 92.75 87 ASN A N 1
ATOM 656 C CA . ASN A 1 87 ? -2.888 -2.531 -10.802 1.00 92.75 87 ASN A CA 1
ATOM 657 C C . ASN A 1 87 ? -3.089 -2.303 -12.315 1.00 92.75 87 ASN A C 1
ATOM 659 O O . ASN A 1 87 ? -2.741 -3.165 -13.125 1.00 92.75 87 ASN A O 1
ATOM 663 N N . ALA A 1 88 ? -3.679 -1.173 -12.727 1.00 92.19 88 ALA A N 1
ATOM 664 C CA . ALA A 1 88 ? -3.852 -0.845 -14.139 1.00 92.19 88 ALA A CA 1
ATOM 665 C C . ALA A 1 88 ? -2.543 -0.318 -14.768 1.00 92.19 88 ALA A C 1
ATOM 667 O O . ALA A 1 88 ? -1.780 0.397 -14.114 1.00 92.19 88 ALA A O 1
ATOM 668 N N . PRO A 1 89 ? -2.281 -0.596 -16.061 1.00 88.88 89 PRO A N 1
ATOM 669 C CA . PRO A 1 89 ? -1.152 0.003 -16.766 1.00 88.88 89 PRO A CA 1
ATOM 670 C C . PRO A 1 89 ? -1.216 1.535 -16.724 1.00 88.88 89 PRO A C 1
ATOM 672 O O . PRO A 1 89 ? -2.218 2.125 -17.124 1.00 88.88 89 PRO A O 1
ATOM 675 N N . GLY A 1 90 ? -0.133 2.176 -16.279 1.00 88.75 90 GLY A N 1
ATOM 676 C CA . GLY A 1 90 ? -0.057 3.637 -16.183 1.00 88.75 90 GLY A CA 1
ATOM 677 C C . GLY A 1 90 ? -0.807 4.239 -14.992 1.00 88.75 90 GLY A C 1
ATOM 678 O O . GLY A 1 90 ? -1.078 5.438 -15.016 1.00 88.75 90 GLY A O 1
ATOM 679 N N . ALA A 1 91 ? -1.145 3.437 -13.975 1.00 90.00 91 ALA A N 1
ATOM 680 C CA . ALA A 1 91 ? -1.660 3.958 -12.716 1.00 90.00 91 ALA A CA 1
ATOM 681 C C . ALA A 1 91 ? -0.715 5.037 -12.135 1.00 90.00 91 ALA A C 1
ATOM 683 O O . ALA A 1 91 ? 0.509 4.928 -12.284 1.00 90.00 91 ALA A O 1
ATOM 684 N N . PRO A 1 92 ? -1.260 6.093 -11.503 1.00 92.00 92 PRO A N 1
ATOM 685 C CA . PRO A 1 92 ? -0.449 7.103 -10.833 1.00 92.00 92 PRO A CA 1
ATOM 686 C C . PRO A 1 92 ? 0.332 6.492 -9.664 1.00 92.00 92 PRO A C 1
ATOM 688 O O . PRO A 1 92 ? -0.016 5.425 -9.165 1.00 92.00 92 PRO A O 1
ATOM 691 N N . ALA A 1 93 ? 1.376 7.185 -9.209 1.00 91.44 93 ALA A N 1
ATOM 692 C CA . ALA A 1 93 ? 2.027 6.843 -7.949 1.00 91.44 93 ALA A CA 1
ATOM 693 C C . ALA A 1 93 ? 1.071 7.118 -6.764 1.00 91.44 93 ALA A C 1
ATOM 695 O O . ALA A 1 93 ? 0.250 8.039 -6.857 1.00 91.44 93 ALA A O 1
ATOM 696 N N . PRO A 1 94 ? 1.160 6.352 -5.664 1.00 94.38 94 PRO A N 1
ATOM 697 C CA . PRO A 1 94 ? 0.411 6.638 -4.440 1.00 94.38 94 PRO A CA 1
ATOM 698 C C . PRO A 1 94 ? 0.822 7.986 -3.831 1.00 94.38 94 PRO A C 1
ATOM 700 O O . PRO A 1 94 ? 1.945 8.455 -4.003 1.00 94.38 94 PRO A O 1
ATOM 703 N N . SER A 1 95 ? -0.083 8.621 -3.085 1.00 91.06 95 SER A N 1
ATOM 704 C CA . SER A 1 95 ? 0.174 9.939 -2.481 1.00 91.06 95 SER A CA 1
ATOM 705 C C . SER A 1 95 ? 0.729 9.889 -1.054 1.00 91.06 95 SER A C 1
ATOM 707 O O . SER A 1 95 ? 1.298 10.876 -0.593 1.00 91.06 95 SER A O 1
ATOM 709 N N . ASN A 1 96 ? 0.529 8.780 -0.338 1.00 90.81 96 ASN A N 1
ATOM 710 C CA . ASN A 1 96 ? 0.930 8.608 1.062 1.00 90.81 96 ASN A CA 1
ATOM 711 C C . ASN A 1 96 ? 1.625 7.252 1.245 1.00 90.81 96 ASN A C 1
ATOM 713 O O . ASN A 1 96 ? 1.001 6.269 1.640 1.00 90.81 96 ASN A O 1
ATOM 717 N N . GLU A 1 97 ? 2.895 7.195 0.851 1.00 92.75 97 GLU A N 1
ATOM 718 C CA . GLU A 1 97 ? 3.710 5.980 0.865 1.00 92.75 97 GLU A CA 1
ATOM 719 C C . GLU A 1 97 ? 4.236 5.671 2.268 1.00 92.75 97 GLU A C 1
ATOM 721 O O . GLU A 1 97 ? 4.791 6.529 2.952 1.00 92.75 97 GLU A O 1
ATOM 726 N N . THR A 1 98 ? 4.108 4.413 2.672 1.00 91.25 98 THR A N 1
ATOM 727 C CA . THR A 1 98 ? 4.818 3.833 3.813 1.00 91.25 98 THR A CA 1
ATOM 728 C C . THR A 1 98 ? 5.848 2.862 3.265 1.00 91.25 98 THR A C 1
ATOM 730 O O . THR A 1 98 ? 5.488 1.950 2.520 1.00 91.25 98 THR A O 1
ATOM 733 N N . TYR A 1 99 ? 7.114 3.066 3.613 1.00 89.56 99 TYR A N 1
ATOM 734 C CA . TYR A 1 99 ? 8.219 2.234 3.150 1.00 89.56 99 TYR A CA 1
ATOM 735 C C . TYR A 1 99 ? 8.420 1.046 4.096 1.00 89.56 99 TYR A C 1
ATOM 737 O O . TYR A 1 99 ? 8.348 1.193 5.316 1.00 89.56 99 TYR A O 1
ATOM 745 N N . GLY A 1 100 ? 8.606 -0.137 3.520 1.00 88.88 100 GLY A N 1
ATOM 746 C CA . GLY A 1 100 ? 8.786 -1.384 4.241 1.00 88.88 100 GLY A CA 1
ATOM 747 C C . GLY A 1 100 ? 8.665 -2.618 3.352 1.00 88.88 100 GLY A C 1
ATOM 748 O O . GLY A 1 100 ? 8.436 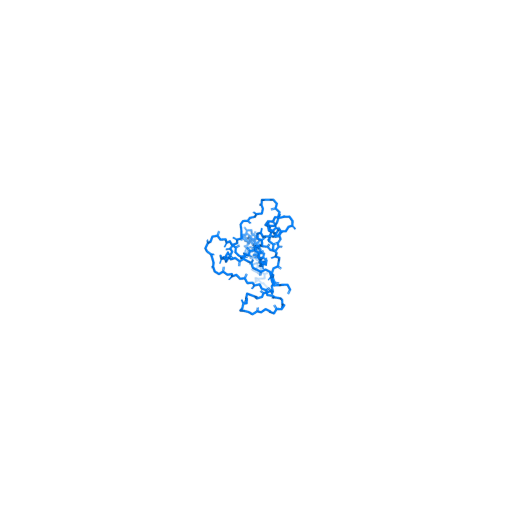-2.525 2.146 1.00 88.88 100 GLY A O 1
ATOM 749 N N . GLU A 1 101 ? 8.762 -3.787 3.969 1.00 86.88 101 GLU A N 1
ATOM 750 C CA . GLU A 1 101 ? 8.388 -5.063 3.365 1.00 86.88 101 GLU A CA 1
ATOM 751 C C . GLU A 1 101 ? 6.956 -5.424 3.775 1.00 86.88 101 GLU A C 1
ATOM 753 O O . GLU A 1 101 ? 6.640 -5.478 4.965 1.00 86.88 101 GLU A O 1
ATOM 758 N N . PHE A 1 102 ? 6.090 -5.630 2.781 1.00 88.31 102 PHE A N 1
ATOM 759 C CA . PHE A 1 102 ? 4.689 -5.987 2.988 1.00 88.31 102 PHE A CA 1
ATOM 760 C C . PHE A 1 102 ? 4.532 -7.483 3.253 1.00 88.31 102 PHE A C 1
ATOM 762 O O . PHE A 1 102 ? 4.917 -8.308 2.422 1.00 88.31 102 PHE A O 1
ATOM 769 N N . GLU A 1 103 ? 3.871 -7.820 4.356 1.00 86.62 103 GLU A N 1
ATOM 770 C CA . GLU A 1 103 ? 3.447 -9.184 4.662 1.00 86.62 103 GLU A CA 1
ATOM 771 C C . GLU A 1 103 ? 1.910 -9.244 4.719 1.00 86.62 103 GLU A C 1
ATOM 773 O O . GLU A 1 103 ? 1.300 -8.581 5.570 1.00 86.62 103 GLU A O 1
ATOM 778 N N . PRO A 1 104 ? 1.254 -9.998 3.814 1.00 75.56 104 PRO A N 1
ATOM 779 C CA . PRO A 1 104 ? -0.172 -10.263 3.937 1.00 75.56 104 PRO A CA 1
ATOM 780 C C . PRO A 1 104 ? -0.404 -11.196 5.130 1.00 75.56 104 PRO A C 1
ATOM 782 O O . PRO A 1 104 ? 0.201 -12.263 5.199 1.00 75.56 104 PRO A O 1
ATOM 785 N N . LEU A 1 105 ? -1.283 -10.810 6.056 1.00 67.38 105 LEU A N 1
ATOM 786 C CA . LEU A 1 105 ? -1.714 -11.704 7.128 1.00 67.38 105 LEU A CA 1
ATOM 787 C C . LEU A 1 105 ? -2.900 -12.539 6.617 1.00 67.38 105 LEU A C 1
ATOM 789 O O . LEU A 1 105 ? -3.951 -11.985 6.288 1.00 67.38 105 LEU A O 1
ATOM 793 N N . ASP A 1 106 ? -2.672 -13.850 6.483 1.00 60.50 106 ASP A N 1
ATOM 794 C CA . ASP A 1 106 ? -3.643 -14.860 6.020 1.00 60.50 106 ASP A CA 1
ATOM 795 C C . ASP A 1 106 ? -4.846 -15.046 6.970 1.00 60.50 106 ASP A C 1
ATOM 797 O O . ASP A 1 106 ? -4.658 -15.039 8.212 1.00 60.50 106 ASP A O 1
#

pLDDT: mean 74.56, std 18.49, range [39.97, 94.88]

Secondary structure (DSSP, 8-state):
---TTSTTSSSSSSSSSSSS-SS--------PPEEEEEEETT-TTSSEEEE-TTPEE-SS--SSEEEEE--SSSEEEEEEETT--TTSTTPPPPSS-EESEEEE--